Protein 1U2H (pdb70)

B-factor: mean 9.26, std 4.15, range [4.09, 29.09]

Foldseek 3Di:
DFWKDWPAAFEEEEEEAQAKDKTKTAMDDPVQWDKFKDFPNHGDDDDPQWDWDADPRRIIMIIGGRDDQVVWGKMKIWTGDPPDIDMHIYTYGYHD

Nearest PDB structures (fol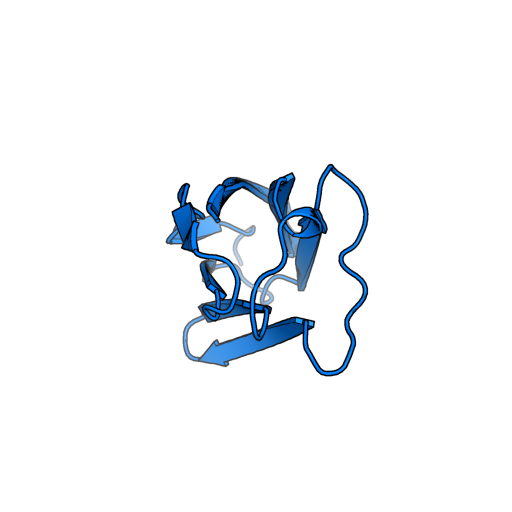dseek):
  1u2h-assembly1_A-2  TM=1.010E+00  e=4.687E-20  Homo sapiens
  6hci-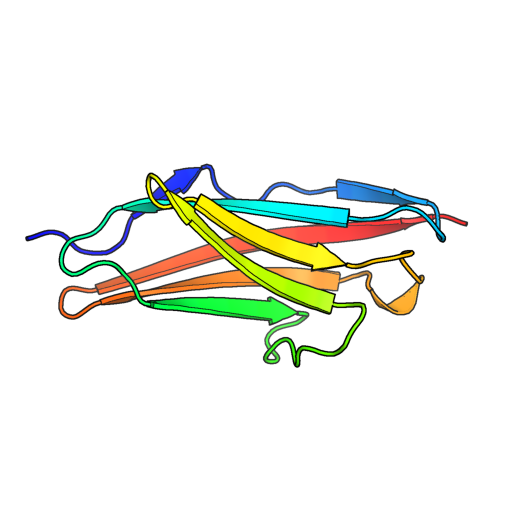assembly1_C  TM=9.796E-01  e=6.428E-12  Homo sapiens
  1tlk-assembly1_A-2  TM=9.714E-01  e=2.682E-11  Meleagris gallopavo
  1fhg-assembly1_A  TM=9.688E-01  e=3.940E-11  Meleagris gallopavo
  1g1c-assembly2_B  TM=9.543E-01  e=1.394E-10  Homo sapiens

Radius of gyration: 13.41 Å; Cα contacts (8 Å, |Δi|>4): 250; chains: 1; bounding box: 28×20×40 Å

CATH classification: 2.60.40.10

GO terms:
  GO:0005634 nucleus (C, TAS)
  GO:0007517 muscle organ development (P, TAS)
  GO:0008285 negative regulation of cell population proliferation (P, TAS)
  GO:0005515 protein binding (F, IPI)

Structure (mmCIF, N/CA/C/O backbone):
data_1U2H
#
_entry.id   1U2H
#
_cell.length_a   81.541
_cell.length_b   25.522
_cell.length_c   42.544
_cell.angle_alpha   90.00
_cell.angle_beta   104.59
_cell.angle_gamma   90.00
#
_symmetry.space_group_name_H-M   'C 1 2 1'
#
loop_
_entity.id
_entity.type
_entity.pdbx_description
1 polymer 'Aortic preferentially expressed protein 1'
2 water water
#
loop_
_atom_site.group_PDB
_atom_site.id
_atom_site.type_symbol
_at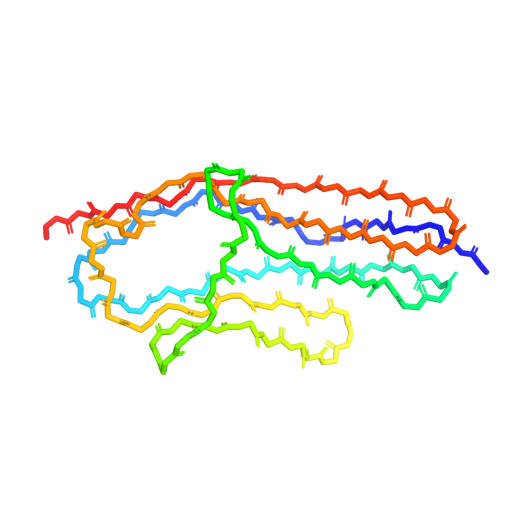om_site.label_atom_id
_atom_site.label_alt_id
_atom_site.label_comp_id
_atom_site.label_asym_id
_atom_site.label_entity_id
_atom_site.lab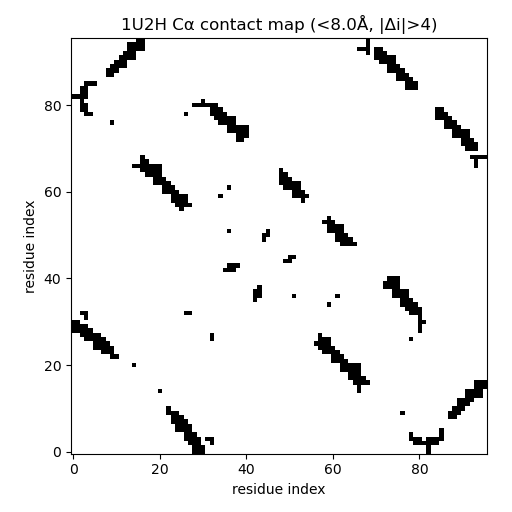el_seq_id
_atom_site.pdbx_PDB_ins_code
_atom_site.Cartn_x
_atom_site.Cartn_y
_atom_site.Cartn_z
_atom_site.occupancy
_atom_site.B_iso_or_equiv
_atom_site.auth_seq_id
_atom_site.auth_comp_id
_atom_site.auth_asym_id
_atom_site.auth_atom_id
_atom_site.pdbx_PDB_model_num
ATOM 1 N N . LYS A 1 3 ? 5.058 -0.951 -5.109 1.00 16.05 17 LYS A N 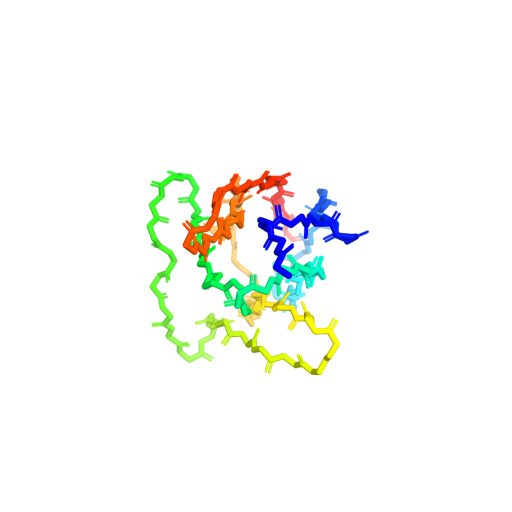1
ATOM 2 C CA . LYS A 1 3 ? 6.365 -0.208 -5.062 1.00 15.74 17 LYS A CA 1
ATOM 3 C C . LYS A 1 3 ? 6.323 0.904 -4.019 1.00 13.83 17 LYS A C 1
ATOM 4 O O . LYS A 1 3 ? 5.311 1.615 -3.904 1.00 15.21 17 LYS A O 1
ATOM 7 N N . ALA A 1 4 ? 7.417 1.058 -3.279 1.00 12.09 18 ALA A N 1
ATOM 8 C CA . ALA A 1 4 ? 7.446 2.056 -2.231 1.00 10.84 18 ALA A CA 1
ATOM 9 C C . ALA A 1 4 ? 8.897 2.361 -1.893 1.00 9.54 18 ALA A C 1
ATOM 10 O O . ALA A 1 4 ? 9.687 1.430 -1.795 1.00 9.20 18 ALA A O 1
ATOM 12 N N . PRO A 1 5 ? 9.219 3.636 -1.622 1.00 9.20 19 PRO A N 1
ATOM 13 C CA . PRO A 1 5 ? 10.562 3.962 -1.103 1.00 8.76 19 PRO A CA 1
ATOM 14 C C . PRO A 1 5 ? 10.697 3.473 0.344 1.00 8.10 19 PRO A C 1
ATOM 15 O O . PRO A 1 5 ? 9.705 3.089 0.968 1.00 9.23 19 PRO A O 1
ATOM 19 N N . PRO A 1 6 ? 11.908 3.513 0.892 1.00 7.12 20 PRO A N 1
ATOM 20 C CA . PRO A 1 6 ? 12.089 3.047 2.263 1.00 6.77 20 PRO A CA 1
ATOM 21 C C . PRO A 1 6 ? 11.401 3.978 3.253 1.00 7.12 20 PRO A C 1
ATOM 22 O O . PRO A 1 6 ? 11.492 5.200 3.141 1.00 8.22 20 PRO A O 1
ATOM 26 N N . THR A 1 7 ? 10.795 3.373 4.267 1.00 7.36 21 THR A N 1
ATOM 27 C CA . THR A 1 7 ? 10.320 4.102 5.440 1.00 7.96 21 THR A CA 1
ATOM 28 C C . THR A 1 7 ? 10.647 3.284 6.685 1.00 8.90 21 THR A C 1
ATOM 29 O O . THR A 1 7 ? 10.760 2.064 6.663 1.00 11.98 21 THR A O 1
ATOM 33 N N . PHE A 1 8 ? 10.867 3.985 7.774 1.00 8.48 22 PHE A N 1
ATOM 34 C CA . PHE A 1 8 ? 11.077 3.334 9.076 1.00 8.59 22 PHE A CA 1
ATOM 35 C C . PHE A 1 8 ? 9.781 3.286 9.856 1.00 8.42 22 PHE A C 1
ATOM 36 O O . PHE A 1 8 ? 9.171 4.301 10.152 1.00 11.08 22 PHE A O 1
ATOM 44 N N . LYS A 1 9 ? 9.354 2.083 10.180 1.00 8.03 23 LYS A N 1
ATOM 45 C CA . LYS A 1 9 ? 8.215 1.887 11.044 1.00 8.45 23 LYS A CA 1
ATOM 46 C C . LYS A 1 9 ? 8.646 1.882 12.500 1.00 8.33 23 LYS A C 1
ATOM 47 O O . LYS A 1 9 ? 7.859 2.278 13.375 1.00 9.72 23 LYS A O 1
ATOM 50 N N . VAL A 1 10 ? 9.870 1.404 12.772 1.00 7.73 24 VAL A N 1
ATOM 51 C CA . VAL A 1 10 ? 10.506 1.486 14.090 1.00 7.32 24 VAL A CA 1
ATOM 52 C C . VAL A 1 10 ? 11.864 2.101 13.841 1.00 6.98 24 VAL A C 1
ATOM 53 O O . VAL A 1 10 ? 12.609 1.619 13.008 1.00 7.51 24 VAL A O 1
ATOM 57 N N . SER A 1 11 ? 12.164 3.196 14.551 1.00 7.16 25 SER A N 1
ATOM 58 C CA . SER A 1 11 ? 13.426 3.954 14.387 1.00 7.04 25 SER A CA 1
ATOM 59 C C . SER A 1 11 ? 14.340 3.749 15.596 1.00 6.67 25 SER A C 1
ATOM 60 O O . SER A 1 11 ? 13.895 3.300 16.671 1.00 7.98 25 SER A O 1
ATOM 64 N N . LEU A 1 12 ? 15.599 4.127 15.427 1.00 7.30 26 LEU A N 1
ATOM 65 C CA . LEU A 1 12 ? 16.561 4.081 16.514 1.00 6.44 26 LEU A CA 1
ATOM 66 C C . LEU A 1 12 ? 16.173 5.008 17.646 1.00 6.57 26 LEU A C 1
ATOM 67 O O . LEU A 1 12 ? 15.515 6.036 17.437 1.00 8.18 26 LEU A O 1
ATOM 72 N N . MET A 1 13 ? 16.593 4.654 18.859 1.00 6.77 27 MET A N 1
ATOM 73 C CA . MET A 1 13 ? 16.351 5.477 20.029 1.00 6.85 27 MET A CA 1
ATOM 74 C C . MET A 1 13 ? 17.605 5.482 20.909 1.00 6.50 27 MET A C 1
ATOM 75 O O . MET A 1 13 ? 18.364 4.498 20.958 1.00 6.54 27 MET A O 1
ATOM 80 N N . ASP A 1 14 ? 17.800 6.583 21.635 1.00 5.11 28 ASP A N 1
ATOM 81 C CA . ASP A 1 14 ? 18.993 6.703 22.448 1.00 4.86 28 ASP A CA 1
ATOM 82 C C . ASP A 1 14 ? 19.013 5.602 23.516 1.00 4.80 28 ASP A C 1
ATOM 83 O O . ASP A 1 14 ? 17.967 5.230 24.056 1.00 5.45 28 ASP A O 1
ATOM 88 N N . GLN A 1 15 ? 20.217 5.129 23.842 1.00 5.14 29 GLN A N 1
ATOM 89 C CA . GLN A 1 15 ? 20.443 4.160 24.904 1.00 5.04 29 GLN A CA 1
ATOM 90 C C . GLN A 1 15 ? 21.684 4.545 25.698 1.00 5.18 29 GLN A C 1
ATOM 91 O O . GLN A 1 15 ? 22.609 5.169 25.162 1.00 5.74 29 GLN A O 1
ATOM 97 N N . SER A 1 16 ? 21.699 4.134 26.961 1.00 5.42 30 SER A N 1
ATOM 98 C CA . SER A 1 16 ? 22.879 4.293 27.826 1.00 6.02 30 SER A CA 1
ATOM 99 C C . SER A 1 16 ? 23.086 2.995 28.575 1.00 6.33 30 SER A C 1
ATOM 100 O O . SER A 1 16 ? 22.279 2.661 29.437 1.00 7.44 30 SER A O 1
ATOM 103 N N . VAL A 1 17 ? 24.172 2.291 28.252 1.00 5.86 31 VAL A N 1
ATOM 104 C CA . VAL A 1 17 ? 24.447 0.965 28.793 1.00 6.91 31 VAL A CA 1
ATOM 105 C C . VAL A 1 17 ? 25.698 1.006 29.665 1.00 6.65 31 VAL A C 1
ATOM 106 O O . VAL A 1 17 ? 26.474 1.954 29.590 1.00 8.04 31 VAL A O 1
ATOM 110 N N . ARG A 1 18 ? 25.890 -0.021 30.482 1.00 7.49 32 ARG A N 1
ATOM 111 C CA . ARG A 1 18 ? 27.127 -0.153 31.241 1.00 7.63 32 ARG A CA 1
ATOM 112 C C . ARG A 1 18 ? 28.142 -0.979 30.445 1.00 6.63 32 ARG A C 1
ATOM 113 O O . ARG A 1 18 ? 27.791 -1.946 29.772 1.00 7.23 32 ARG A O 1
ATOM 121 N N . GLU A 1 19 ? 29.412 -0.631 30.618 1.00 6.57 33 GLU A N 1
ATOM 122 C CA . GLU A 1 19 ? 30.482 -1.410 30.029 1.00 7.38 33 GLU A CA 1
ATOM 123 C C . GLU A 1 19 ? 30.294 -2.859 30.423 1.00 7.48 33 GLU A C 1
ATOM 124 O O . GLU A 1 19 ? 30.009 -3.162 31.574 1.00 8.45 33 GLU A O 1
ATOM 130 N N . GLY A 1 20 ? 30.491 -3.752 29.442 1.00 7.78 34 GLY A N 1
ATOM 131 C CA . GLY A 1 20 ? 30.309 -5.176 29.628 1.00 8.24 34 GLY A CA 1
ATOM 132 C C . GLY A 1 20 ? 28.938 -5.717 29.230 1.00 8.02 34 GLY A C 1
ATOM 133 O O . GLY A 1 20 ? 28.768 -6.939 29.059 1.00 10.18 34 GLY A O 1
ATOM 134 N N . GLN A 1 21 ? 27.943 -4.830 29.136 1.00 7.32 35 GLN A N 1
ATOM 135 C CA . GLN A 1 21 ? 26.608 -5.231 28.706 1.00 7.58 35 GLN A CA 1
ATOM 136 C C . GLN A 1 21 ? 26.532 -5.311 27.215 1.00 6.46 35 GLN A C 1
ATOM 137 O O . GLN A 1 21 ? 27.169 -4.511 26.502 1.00 7.42 35 GLN A O 1
ATOM 143 N N . ASP A 1 22 ? 25.723 -6.223 26.723 1.00 5.70 36 ASP A N 1
ATOM 144 C CA . ASP A 1 22 ? 25.470 -6.277 25.294 1.00 5.88 36 ASP A CA 1
ATOM 145 C C . ASP A 1 22 ? 24.501 -5.133 24.894 1.00 6.43 36 ASP A C 1
ATOM 146 O O . ASP A 1 22 ? 23.690 -4.658 25.719 1.00 7.80 36 ASP A O 1
ATOM 151 N N . VAL A 1 23 ? 24.581 -4.744 23.624 1.00 5.74 37 VAL A N 1
ATOM 152 C CA . VAL A 1 23 ? 23.719 -3.722 23.070 1.00 5.63 37 VAL A CA 1
ATOM 153 C C . VAL A 1 23 ? 23.031 -4.292 21.837 1.00 5.39 37 VAL A C 1
ATOM 154 O O . VAL A 1 23 ? 23.676 -4.972 21.004 1.00 6.27 37 VAL A O 1
ATOM 158 N N . ILE A 1 24 ? 21.753 -3.980 21.677 1.00 5.25 38 ILE A N 1
ATOM 159 C CA . ILE A 1 24 ? 21.040 -4.198 20.417 1.00 5.66 38 ILE A CA 1
ATOM 160 C C . ILE A 1 24 ? 20.442 -2.845 20.005 1.00 5.75 38 ILE A C 1
ATOM 161 O O . ILE A 1 24 ? 19.863 -2.103 20.813 1.00 6.12 38 ILE A O 1
ATOM 166 N N . MET A 1 25 ? 20.637 -2.526 18.742 1.00 5.35 39 MET A N 1
ATOM 167 C CA . MET A 1 25 ? 19.937 -1.391 18.103 1.00 6.21 39 MET A CA 1
ATOM 168 C C . MET A 1 25 ? 19.035 -2.015 17.049 1.00 6.18 39 MET A C 1
ATOM 169 O O . MET A 1 25 ? 19.516 -2.724 16.167 1.00 7.26 39 MET A O 1
ATOM 174 N N . SER A 1 26 ? 17.739 -1.734 17.117 1.00 6.38 40 SER A N 1
ATOM 175 C CA . SER A 1 26 ? 16.780 -2.344 16.213 1.00 6.67 40 SER A CA 1
ATOM 176 C C . SER A 1 26 ? 16.002 -1.264 15.468 1.00 6.02 40 SER A C 1
ATOM 177 O O . SER A 1 26 ? 15.584 -0.240 16.026 1.00 7.05 40 SER A O 1
ATOM 181 N N . ILE A 1 27 ? 15.748 -1.552 14.181 1.00 6.00 41 ILE A N 1
ATOM 182 C CA . ILE A 1 27 ? 14.802 -0.799 13.385 1.00 5.92 41 ILE A CA 1
ATOM 183 C C . ILE A 1 27 ? 13.897 -1.771 12.666 1.00 5.28 41 ILE A C 1
ATOM 184 O O . ILE A 1 27 ? 14.228 -2.949 12.492 1.00 5.92 41 ILE A O 1
ATOM 189 N N . ARG A 1 28 ? 12.770 -1.256 12.171 1.00 6.05 42 ARG A N 1
ATOM 190 C CA . ARG A 1 28 ? 11.927 -2.007 11.235 1.00 6.31 42 ARG A CA 1
ATOM 191 C C . ARG A 1 28 ? 11.743 -1.123 10.019 1.00 6.33 42 ARG A C 1
ATOM 192 O O . ARG A 1 28 ? 11.275 0.020 10.158 1.00 7.05 42 ARG A O 1
ATOM 200 N N . VAL A 1 29 ? 12.126 -1.637 8.860 1.00 7.10 43 VAL A N 1
ATOM 201 C CA . VAL A 1 29 ? 12.048 -0.885 7.618 1.00 7.92 43 VAL A CA 1
ATOM 202 C C . VAL A 1 29 ? 10.984 -1.501 6.714 1.00 7.14 43 VAL A C 1
ATOM 203 O O . VAL A 1 29 ? 10.799 -2.719 6.704 1.00 8.02 43 VAL A O 1
ATOM 207 N N . GLN A 1 30 ? 10.281 -0.655 5.967 1.00 8.19 44 GLN A N 1
ATOM 208 C CA . GLN A 1 30 ? 9.416 -1.097 4.874 1.00 8.10 44 GLN A CA 1
ATOM 209 C C . GLN A 1 30 ? 9.922 -0.479 3.571 1.00 7.61 44 GLN A C 1
ATOM 210 O O . GLN A 1 30 ? 10.673 0.490 3.550 1.00 8.52 44 GLN A O 1
ATOM 216 N N . GLY A 1 31 ? 9.481 -1.069 2.466 1.00 8.10 45 GLY A N 1
ATOM 217 C CA . GLY A 1 31 ? 9.841 -0.602 1.124 1.00 7.63 45 GLY A CA 1
ATOM 218 C C . GLY A 1 31 ? 9.793 -1.788 0.165 1.00 7.03 45 GLY A C 1
ATOM 219 O O . GLY A 1 31 ? 9.996 -2.941 0.571 1.00 7.40 45 GLY A O 1
ATOM 220 N N . GLU A 1 32 ? 9.584 -1.485 -1.108 1.00 8.19 46 GLU A N 1
ATOM 221 C CA . GLU A 1 32 ? 9.548 -2.532 -2.135 1.00 8.96 46 GLU A CA 1
ATOM 222 C C . GLU A 1 32 ? 10.181 -1.973 -3.384 1.00 7.97 46 GLU A C 1
ATOM 223 O O . GLU A 1 32 ? 9.671 -0.958 -3.909 1.00 8.84 46 GLU A O 1
ATOM 229 N N . PRO A 1 33 ? 11.256 -2.568 -3.907 1.00 8.02 47 PRO A N 1
ATOM 230 C CA . PRO A 1 33 ? 11.958 -3.720 -3.367 1.00 7.63 47 PRO A CA 1
ATOM 231 C C . PRO A 1 33 ? 12.483 -3.482 -1.945 1.00 6.72 47 PRO A C 1
ATOM 232 O O . PRO A 1 33 ? 12.704 -2.351 -1.500 1.00 7.55 47 PRO A O 1
ATOM 236 N N . LYS A 1 34 ? 12.712 -4.583 -1.246 1.00 7.41 48 LYS A N 1
ATOM 237 C CA . LYS A 1 34 ? 13.232 -4.546 0.120 1.00 7.54 48 LYS A CA 1
ATOM 238 C C . LYS A 1 34 ? 14.438 -3.607 0.182 1.00 7.26 48 LYS A C 1
ATOM 239 O O . LYS A 1 34 ? 15.394 -3.759 -0.595 1.00 7.97 48 LYS A O 1
ATOM 245 N N . PRO A 1 35 ? 14.437 -2.627 1.085 1.00 6.90 49 PRO A N 1
ATOM 246 C CA . PRO A 1 35 ? 15.602 -1.739 1.163 1.00 6.29 49 PRO A CA 1
ATOM 247 C C . PRO A 1 35 ? 16.887 -2.450 1.541 1.00 5.87 49 PRO A C 1
ATOM 248 O O . PRO A 1 35 ? 16.889 -3.465 2.246 1.00 7.49 49 PRO A O 1
ATOM 252 N N . VAL A 1 36 ? 17.993 -1.872 1.088 1.00 5.39 50 VAL A N 1
ATOM 253 C CA . VAL A 1 36 ? 19.331 -2.239 1.545 1.00 4.98 50 VAL A CA 1
ATOM 254 C C . VAL A 1 36 ? 19.605 -1.354 2.769 1.00 4.95 50 VAL A C 1
ATOM 255 O O . VAL A 1 36 ? 19.517 -0.122 2.685 1.00 5.38 50 VAL A O 1
ATOM 259 N N . VAL A 1 37 ? 19.956 -2.009 3.885 1.00 5.61 51 VAL A N 1
ATOM 260 C CA . VAL A 1 37 ? 20.113 -1.353 5.173 1.00 6.36 51 VAL A CA 1
ATOM 261 C C . VAL A 1 37 ? 21.555 -1.471 5.605 1.00 6.21 51 VAL A C 1
ATOM 262 O O . VAL A 1 37 ? 22.122 -2.569 5.587 1.00 7.35 51 VAL A O 1
ATOM 266 N N . SER A 1 38 ? 22.141 -0.327 5.952 1.00 6.49 52 SER A N 1
ATOM 267 C CA . SER A 1 38 ? 23.507 -0.262 6.393 1.00 6.79 52 SER A CA 1
ATOM 268 C C . SER A 1 38 ? 23.629 0.637 7.624 1.00 5.98 52 SER A C 1
ATOM 269 O O . SER A 1 38 ? 22.711 1.384 7.964 1.00 7.78 52 SER A O 1
ATOM 272 N N . TRP A 1 39 ? 24.732 0.443 8.338 1.00 4.34 53 TRP A N 1
ATOM 273 C CA . TRP A 1 39 ? 24.924 1.045 9.657 1.00 4.59 53 TRP A CA 1
ATOM 274 C C . TRP A 1 39 ? 26.197 1.882 9.679 1.00 4.49 53 TRP A C 1
ATOM 275 O O . TRP A 1 39 ? 27.266 1.442 9.195 1.00 5.27 53 TRP A O 1
ATOM 286 N N . LEU A 1 40 ? 26.108 3.057 10.301 1.00 4.66 54 LEU A N 1
ATOM 287 C CA . LEU A 1 40 ? 27.246 3.938 10.502 1.00 4.33 54 LEU A CA 1
ATOM 288 C C . LEU A 1 40 ? 27.355 4.279 11.972 1.00 4.37 54 LEU A C 1
ATOM 289 O O . LEU A 1 40 ? 26.358 4.345 12.707 1.00 4.56 54 LEU A O 1
ATOM 297 N N . ARG A 1 41 ? 28.600 4.557 12.398 1.00 4.65 55 ARG A N 1
ATOM 298 C CA . ARG A 1 41 ? 28.883 5.151 13.717 1.00 4.93 55 ARG A CA 1
ATOM 299 C C . ARG A 1 41 ? 29.673 6.430 13.430 1.00 4.68 55 ARG A C 1
ATOM 300 O O . ARG A 1 41 ? 30.686 6.382 12.724 1.00 4.88 55 ARG A O 1
ATOM 308 N N . ASN A 1 42 ? 29.196 7.565 13.933 1.00 5.22 56 ASN A N 1
ATOM 309 C CA . ASN A 1 42 ? 29.851 8.844 13.663 1.00 5.97 56 ASN A CA 1
ATOM 310 C C . ASN A 1 42 ? 30.127 9.017 12.178 1.00 5.80 56 ASN A C 1
ATOM 311 O O . ASN A 1 42 ? 31.190 9.484 11.769 1.00 6.69 56 ASN A O 1
ATOM 316 N N . ARG A 1 43 ? 29.143 8.640 11.363 1.00 5.49 57 ARG A N 1
ATOM 317 C CA . ARG A 1 43 ? 29.160 8.830 9.909 1.00 5.92 57 ARG A CA 1
ATOM 318 C C . ARG A 1 43 ? 30.225 7.994 9.191 1.00 5.99 57 ARG A C 1
ATOM 319 O O . ARG A 1 43 ? 30.524 8.262 8.033 1.00 8.52 57 ARG A O 1
ATOM 327 N N . GLN A 1 44 ? 30.734 6.949 9.852 1.00 5.10 58 GLN A N 1
ATOM 328 C CA . GLN A 1 44 ? 31.680 5.992 9.228 1.00 5.76 58 GLN A CA 1
ATOM 329 C C . GLN A 1 44 ? 31.019 4.616 9.196 1.00 5.49 58 GLN A C 1
ATOM 330 O O . GLN A 1 44 ? 30.311 4.246 10.124 1.00 5.85 58 GLN A O 1
ATOM 339 N N . PRO A 1 45 ? 31.285 3.779 8.202 1.00 7.21 59 PRO A N 1
ATOM 340 C CA . PRO A 1 45 ? 30.698 2.437 8.162 1.00 7.61 59 PRO A CA 1
ATOM 341 C C . PRO A 1 45 ? 31.052 1.664 9.405 1.00 7.61 59 PRO A C 1
ATOM 342 O O . PRO A 1 45 ? 32.202 1.698 9.861 1.00 9.16 59 PRO A O 1
ATOM 346 N N . VAL A 1 46 ? 30.092 0.901 9.909 1.00 7.17 60 VAL A N 1
ATOM 347 C CA . VAL A 1 46 ? 30.364 -0.011 11.007 1.00 7.21 60 VAL A CA 1
ATOM 348 C C . VAL A 1 46 ? 30.981 -1.294 10.434 1.00 7.61 60 VAL A C 1
ATOM 349 O O . VAL A 1 46 ? 30.320 -2.041 9.703 1.00 8.62 60 VAL A O 1
ATOM 353 N N . ARG A 1 47 ? 32.241 -1.543 10.732 1.00 7.97 61 ARG A N 1
ATOM 354 C CA . ARG A 1 47 ? 32.921 -2.737 10.245 1.00 8.43 61 ARG A CA 1
ATOM 355 C C . ARG A 1 47 ? 32.597 -3.889 11.171 1.00 7.50 61 ARG A C 1
ATOM 356 O O . ARG A 1 47 ? 32.823 -3.790 12.386 1.00 8.91 61 ARG A O 1
ATOM 364 N N . PRO A 1 48 ? 32.041 -4.975 10.668 1.00 6.76 62 PRO A N 1
ATOM 365 C CA . PRO A 1 48 ? 31.700 -6.058 11.568 1.00 7.03 62 PRO A CA 1
ATOM 366 C C . PRO A 1 48 ? 32.937 -6.861 11.974 1.00 6.93 62 PRO A C 1
ATOM 367 O O . PRO A 1 48 ? 33.931 -6.921 11.239 1.00 7.30 62 PRO A O 1
ATOM 371 N N . ASP A 1 49 ? 32.842 -7.473 13.147 1.00 6.96 63 ASP A N 1
ATOM 372 C CA . ASP A 1 49 ? 33.832 -8.370 13.661 1.00 8.07 63 ASP A CA 1
ATOM 373 C C . ASP A 1 49 ? 33.022 -9.353 14.602 1.00 10.49 63 ASP A C 1
ATOM 374 O O . ASP A 1 49 ? 31.797 -9.334 14.585 1.00 12.50 63 ASP A O 1
ATOM 379 N N . GLN A 1 50 ? 33.669 -10.228 15.332 1.00 11.80 64 GLN A N 1
ATOM 380 C CA . GLN A 1 50 ? 32.918 -11.231 16.094 1.00 12.96 64 GLN A CA 1
ATOM 381 C C . GLN A 1 50 ? 32.023 -10.623 17.186 1.00 11.53 64 GLN A C 1
ATOM 382 O O . GLN A 1 50 ? 31.033 -11.268 17.646 1.00 14.09 64 GLN A O 1
ATOM 384 N N . ARG A 1 51 ? 32.355 -9.406 17.625 1.00 9.37 65 ARG A N 1
ATOM 385 C CA . ARG A 1 51 ? 31.596 -8.839 18.715 1.00 8.11 65 ARG A CA 1
ATOM 386 C C . ARG A 1 51 ? 30.854 -7.622 18.266 1.00 6.10 65 ARG A C 1
ATOM 387 O O . ARG A 1 51 ? 30.263 -6.973 19.101 1.00 6.61 65 ARG A O 1
ATOM 395 N N . ARG A 1 52 ? 30.717 -7.399 16.978 1.00 6.38 66 ARG A N 1
ATOM 396 C CA . ARG A 1 52 ? 29.824 -6.353 16.489 1.00 7.55 66 ARG A CA 1
ATOM 397 C C . ARG A 1 52 ? 29.396 -6.733 15.071 1.00 7.86 66 ARG A C 1
ATOM 398 O O . ARG A 1 52 ? 30.250 -6.968 14.194 1.00 10.16 66 ARG A O 1
ATOM 406 N N . PHE A 1 53 ? 28.094 -6.837 14.825 1.00 6.59 67 PHE A N 1
ATOM 407 C CA . PHE A 1 53 ? 27.651 -7.272 13.502 1.00 5.93 67 PHE A CA 1
ATOM 408 C C . PHE A 1 53 ? 26.189 -6.920 13.335 1.00 5.81 67 PHE A C 1
ATOM 409 O O . PHE A 1 53 ? 25.442 -6.708 14.303 1.00 5.50 67 PHE A O 1
ATOM 417 N N . ALA A 1 54 ? 25.791 -6.872 12.063 1.00 6.32 68 ALA A N 1
ATOM 418 C CA . ALA A 1 54 ? 24.445 -6.545 11.649 1.00 5.86 68 ALA A CA 1
ATOM 419 C C . ALA A 1 54 ? 23.682 -7.831 11.346 1.00 6.46 68 ALA A C 1
ATOM 420 O O . ALA A 1 54 ? 24.238 -8.775 10.817 1.00 9.26 68 ALA A O 1
ATOM 422 N N . GLU A 1 55 ? 22.377 -7.817 11.629 1.00 6.26 69 GLU A N 1
ATOM 423 C CA . GLU A 1 55 ? 21.487 -8.935 11.378 1.00 7.28 69 GLU A CA 1
ATOM 424 C C . GLU A 1 55 ? 20.237 -8.412 10.662 1.00 6.64 69 GLU A C 1
ATOM 425 O O . GLU A 1 55 ? 19.786 -7.269 10.895 1.00 6.66 69 GLU A O 1
ATOM 431 N N . GLU A 1 56 ? 19.674 -9.253 9.793 1.00 7.94 70 GLU A N 1
ATOM 432 C CA . GLU A 1 56 ? 18.357 -9.045 9.198 1.00 9.51 70 GLU A CA 1
ATOM 433 C C . GLU A 1 56 ? 17.466 -10.204 9.576 1.00 8.92 70 GLU A C 1
ATOM 434 O O . GLU A 1 56 ? 17.843 -11.382 9.393 1.00 11.39 70 GLU A O 1
ATOM 440 N N . ALA A 1 57 ? 16.305 -9.846 10.148 1.00 8.85 71 ALA A N 1
ATOM 441 C CA . ALA A 1 57 ? 15.216 -10.798 10.615 1.00 10.04 71 ALA A CA 1
ATOM 442 C C . ALA A 1 57 ? 13.891 -10.547 9.877 1.00 9.18 71 ALA A C 1
ATOM 443 O O . ALA A 1 57 ? 13.769 -9.640 9.125 1.00 9.93 71 ALA A O 1
ATOM 445 N N . GLU A 1 58 ? 12.846 -11.350 10.097 1.00 11.60 72 GLU A N 1
ATOM 446 C CA . GLU A 1 58 ? 11.583 -11.232 9.304 1.00 11.04 72 GLU A CA 1
ATOM 447 C C . GLU A 1 58 ? 10.878 -9.937 9.634 1.00 9.96 72 GLU A C 1
ATOM 448 O O . GLU A 1 58 ? 11.135 -9.326 10.746 1.00 10.95 72 GLU A O 1
ATOM 454 N N . GLY A 1 59 ? 9.972 -9.542 8.749 1.00 11.00 73 GLY A N 1
ATOM 455 C CA . GLY A 1 59 ? 9.162 -8.388 8.898 1.00 10.34 73 GLY A CA 1
ATOM 456 C C . GLY A 1 59 ? 9.929 -7.124 8.819 1.00 9.88 73 GLY A C 1
ATOM 457 O O . GLY A 1 59 ? 9.439 -6.116 9.249 1.00 11.57 73 GLY A O 1
ATOM 458 N N . GLY A 1 60 ? 11.108 -7.140 8.184 1.00 9.80 74 GLY A N 1
ATOM 459 C CA . GLY A 1 60 ? 11.873 -5.941 8.009 1.00 9.69 74 GLY A CA 1
ATOM 460 C C . GLY A 1 60 ? 12.683 -5.530 9.225 1.00 7.82 74 GLY A C 1
ATOM 461 O O . GLY A 1 60 ? 13.171 -4.388 9.256 1.00 8.26 74 GLY A O 1
ATOM 462 N N . LEU A 1 61 ? 12.815 -6.405 10.221 1.00 6.48 75 LEU A N 1
ATOM 463 C CA . LEU A 1 61 ? 13.641 -6.081 11.406 1.00 6.22 75 LEU A CA 1
ATOM 464 C C . LEU A 1 61 ? 15.104 -6.144 11.016 1.00 5.78 75 LEU A C 1
ATOM 465 O O . LEU A 1 61 ? 15.561 -7.124 10.424 1.00 7.07 75 LEU A O 1
ATOM 470 N N . CYS A 1 62 ? 15.841 -5.102 11.378 1.00 5.10 76 CYS A N 1
ATOM 471 C CA . CYS A 1 62 ? 17.282 -5.034 11.145 1.00 5.39 76 CYS A CA 1
ATOM 472 C C . CYS A 1 62 ? 17.903 -4.621 12.476 1.00 5.54 76 CYS A C 1
ATOM 473 O O . CYS A 1 62 ? 17.402 -3.722 13.137 1.00 6.44 76 CYS A O 1
ATOM 476 N N . ARG A 1 63 ? 18.985 -5.296 12.838 1.00 5.25 77 ARG A N 1
ATOM 477 C CA . ARG A 1 63 ? 19.591 -5.062 14.151 1.00 5.52 77 ARG A CA 1
ATOM 478 C C . ARG A 1 63 ? 21.104 -4.894 13.985 1.00 5.72 77 ARG A C 1
ATOM 479 O O . ARG A 1 63 ? 21.717 -5.519 13.125 1.00 6.97 77 ARG A O 1
ATOM 487 N N . LEU A 1 64 ? 21.674 -4.057 14.840 1.00 5.44 78 LEU A N 1
ATOM 488 C CA . LEU A 1 64 ? 23.105 -4.013 15.065 1.00 5.18 78 LEU A CA 1
ATOM 489 C C . LEU A 1 64 ? 23.334 -4.530 16.493 1.00 4.82 78 LEU A C 1
ATOM 490 O O . LEU A 1 64 ? 22.752 -4.026 17.450 1.00 5.94 78 LEU A O 1
ATOM 495 N N . ARG A 1 65 ? 24.156 -5.566 16.619 1.00 4.79 79 ARG A N 1
ATOM 496 C CA . ARG A 1 65 ? 24.499 -6.172 17.903 1.00 4.84 79 ARG A CA 1
ATOM 497 C C . ARG A 1 65 ? 25.947 -5.835 18.258 1.00 5.33 79 ARG A C 1
ATOM 498 O O . ARG A 1 65 ? 26.839 -5.953 17.426 1.00 6.74 79 ARG A O 1
ATOM 506 N N . ILE A 1 66 ? 26.148 -5.406 19.507 1.00 4.74 80 ILE A N 1
ATOM 507 C CA . ILE A 1 66 ? 27.476 -5.197 20.065 1.00 5.28 80 ILE A CA 1
ATOM 508 C C . ILE A 1 66 ? 27.586 -6.085 21.305 1.00 5.08 80 ILE A C 1
ATOM 509 O O . ILE A 1 66 ? 26.734 -6.015 22.193 1.00 6.05 80 ILE A O 1
ATOM 514 N N . LEU A 1 67 ? 28.598 -6.937 21.351 1.00 5.67 81 LEU A N 1
ATOM 515 C CA . LEU A 1 67 ? 28.793 -7.833 22.492 1.00 6.71 81 LEU A CA 1
ATOM 516 C C . LEU A 1 67 ? 29.809 -7.195 23.454 1.00 6.46 81 LEU A C 1
ATOM 517 O O . LEU A 1 67 ? 30.926 -6.822 23.041 1.00 7.74 81 LEU A O 1
ATOM 522 N N . ALA A 1 68 ? 29.397 -7.086 24.720 1.00 6.11 82 ALA A N 1
ATOM 523 C CA . ALA A 1 68 ? 30.232 -6.572 25.821 1.00 6.05 82 ALA A CA 1
ATOM 524 C C . ALA A 1 68 ? 30.738 -5.172 25.468 1.00 5.94 82 ALA A C 1
ATOM 525 O O . ALA A 1 68 ? 31.895 -4.935 25.094 1.00 6.54 82 ALA A O 1
ATOM 527 N N . ALA A 1 69 ? 29.837 -4.214 25.669 1.00 6.16 83 ALA A N 1
ATOM 528 C CA . ALA A 1 69 ? 30.095 -2.829 25.292 1.00 5.99 83 ALA A CA 1
ATOM 529 C C . ALA A 1 69 ? 31.351 -2.301 25.973 1.00 5.64 83 ALA A C 1
ATOM 530 O O . ALA A 1 69 ? 31.681 -2.644 27.137 1.00 6.70 83 ALA A O 1
ATOM 532 N N . GLU A 1 70 ? 32.050 -1.453 25.229 1.00 5.66 84 GLU A N 1
ATOM 533 C CA . GLU A 1 70 ? 33.227 -0.724 25.690 1.00 5.44 84 GLU A CA 1
ATOM 534 C C . GLU A 1 70 ? 32.929 0.777 25.595 1.00 5.30 84 GLU A C 1
ATOM 535 O O . GLU A 1 70 ? 32.080 1.209 24.784 1.00 5.26 84 GLU A O 1
ATOM 541 N N . ARG A 1 71 ? 33.642 1.615 26.357 1.00 6.09 85 ARG A N 1
ATOM 542 C CA . ARG A 1 71 ? 33.408 3.045 26.252 1.00 6.33 85 ARG A CA 1
ATOM 543 C C . ARG A 1 71 ? 33.500 3.547 24.811 1.00 5.69 85 ARG A C 1
ATOM 544 O O . ARG A 1 71 ? 32.728 4.422 24.412 1.00 6.68 85 ARG A O 1
ATOM 552 N N . GLY A 1 72 ? 34.416 3.013 24.034 1.00 6.24 86 GLY A N 1
ATOM 553 C CA . GLY A 1 72 ? 34.583 3.484 22.668 1.00 7.17 86 GLY A CA 1
ATOM 554 C C . GLY A 1 72 ? 33.436 3.129 21.720 1.00 6.31 86 GLY A C 1
ATOM 555 O O . GLY A 1 72 ? 33.374 3.688 20.632 1.00 7.86 86 GLY A O 1
ATOM 556 N N . ASP A 1 73 ? 32.535 2.233 22.139 1.00 5.47 87 ASP A N 1
ATOM 557 C CA . ASP A 1 73 ? 31.347 2.000 21.326 1.00 5.31 87 ASP A CA 1
ATOM 558 C C . ASP A 1 73 ? 30.421 3.206 21.340 1.00 5.36 87 ASP A C 1
ATOM 559 O O . ASP A 1 73 ? 29.544 3.339 20.467 1.00 6.69 87 ASP A O 1
ATOM 564 N N . ALA A 1 74 ? 30.537 4.093 22.338 1.00 4.62 88 ALA A N 1
ATOM 565 C CA . ALA A 1 74 ? 29.654 5.248 22.400 1.00 5.48 88 ALA A CA 1
ATOM 566 C C . ALA A 1 74 ? 29.785 6.071 21.118 1.00 5.35 88 ALA A C 1
ATOM 567 O O . ALA A 1 74 ? 30.875 6.173 20.526 1.00 6.84 88 ALA A O 1
A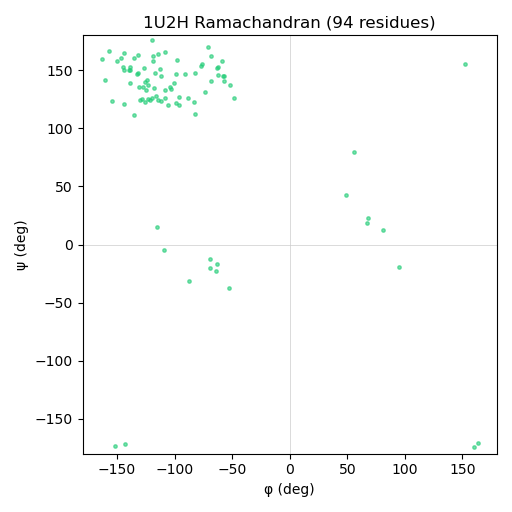TOM 569 N N . GLY A 1 75 ? 28.681 6.645 20.681 1.00 5.52 89 GLY A N 1
ATOM 570 C CA . GLY A 1 75 ? 28.696 7.505 19.506 1.00 6.07 89 GLY A CA 1
ATOM 571 C C . GLY A 1 75 ? 27.292 7.629 18.951 1.00 5.02 89 GLY A C 1
ATOM 572 O O . GLY A 1 75 ? 26.319 7.123 19.550 1.00 5.57 89 GLY A O 1
ATOM 573 N N . PHE A 1 76 ? 27.206 8.303 17.803 1.00 4.79 90 PHE A N 1
ATOM 574 C CA . PHE A 1 76 ? 25.937 8.486 17.118 1.00 5.20 90 PHE A CA 1
ATOM 575 C C . PHE A 1 76 ? 25.852 7.447 16.009 1.00 5.12 90 PHE A C 1
ATOM 576 O O . PHE A 1 76 ? 26.724 7.385 15.127 1.00 6.19 90 PHE A O 1
ATOM 584 N N . TYR A 1 77 ? 24.828 6.612 16.053 1.00 4.77 91 TYR A N 1
ATOM 585 C CA . TYR A 1 77 ? 24.641 5.552 15.087 1.00 4.77 91 TYR A CA 1
ATOM 586 C C . TYR A 1 77 ? 23.546 5.948 14.116 1.00 4.71 91 TYR A C 1
ATOM 587 O O . TYR A 1 77 ? 22.492 6.488 14.511 1.00 6.16 91 TYR A O 1
ATOM 596 N N . THR A 1 78 ? 23.811 5.702 12.842 1.00 4.09 92 THR A N 1
ATOM 597 C CA . THR A 1 78 ? 22.864 5.981 11.762 1.00 4.33 92 THR A CA 1
ATOM 598 C C . THR A 1 78 ? 22.502 4.683 11.067 1.00 4.50 92 THR A C 1
ATOM 599 O O . THR A 1 78 ? 23.391 3.859 10.763 1.00 5.30 92 THR A O 1
ATOM 603 N N . CYS A 1 79 ? 21.218 4.477 10.817 1.00 4.72 93 CYS A N 1
ATOM 604 C CA . CYS A 1 79 ? 20.745 3.410 9.961 1.00 4.87 93 CYS A CA 1
ATOM 605 C C . CYS A 1 79 ? 20.303 4.042 8.644 1.00 5.23 93 CYS A C 1
ATOM 606 O O . CYS A 1 79 ? 19.433 4.916 8.625 1.00 5.65 93 CYS A O 1
ATOM 609 N N . LYS A 1 80 ? 20.943 3.629 7.565 1.00 5.74 94 LYS A N 1
ATOM 610 C CA . LYS A 1 80 ? 20.651 4.085 6.203 1.00 7.33 94 LYS A CA 1
ATOM 611 C C . LYS A 1 80 ? 19.858 2.991 5.482 1.00 7.42 94 LYS A C 1
ATOM 612 O O . LYS A 1 80 ? 20.221 1.799 5.538 1.00 9.46 94 LYS A O 1
ATOM 618 N N . ALA A 1 81 ? 18.788 3.399 4.800 1.00 6.19 95 ALA A N 1
ATOM 619 C CA . ALA A 1 81 ? 17.995 2.473 4.010 1.00 6.10 95 ALA A CA 1
ATOM 620 C C . ALA A 1 81 ? 17.875 3.078 2.600 1.00 6.39 95 ALA A C 1
ATOM 621 O O . ALA A 1 81 ? 17.603 4.284 2.416 1.00 7.58 95 ALA A O 1
ATOM 623 N N . VAL A 1 82 ? 18.070 2.217 1.589 1.00 5.68 96 VAL A N 1
ATOM 624 C CA . VAL A 1 82 ? 18.031 2.638 0.192 1.00 5.89 96 VAL A CA 1
ATOM 625 C C . VAL A 1 82 ? 17.303 1.594 -0.641 1.00 5.51 96 VAL A C 1
ATOM 626 O O . VAL A 1 82 ? 17.535 0.391 -0.505 1.00 5.99 96 VAL A O 1
ATOM 630 N N . ASN A 1 83 ? 16.462 2.040 -1.575 1.00 5.58 97 ASN A N 1
ATOM 631 C CA . ASN A 1 83 ? 16.047 1.156 -2.644 1.00 5.46 97 ASN A CA 1
ATOM 632 C C . ASN A 1 83 ? 15.930 1.991 -3.915 1.00 5.52 97 ASN A C 1
ATOM 633 O O . ASN A 1 83 ? 16.343 3.156 -3.964 1.00 6.15 97 ASN A O 1
ATOM 638 N N . GLU A 1 84 ? 15.396 1.380 -4.961 1.00 6.55 98 GLU A N 1
ATOM 639 C CA . GLU A 1 84 ? 15.327 2.030 -6.277 1.00 6.79 98 GLU A CA 1
ATOM 640 C C . GLU A 1 84 ? 14.468 3.275 -6.284 1.00 6.63 98 GLU A C 1
ATOM 641 O O . GLU A 1 84 ? 14.541 4.049 -7.239 1.00 8.74 98 GLU A O 1
ATOM 647 N N . TYR A 1 85 ? 13.631 3.457 -5.261 1.00 5.85 99 TYR A N 1
ATOM 648 C CA . TYR A 1 85 ? 12.679 4.549 -5.227 1.00 7.22 99 TYR A CA 1
ATOM 649 C C . TYR A 1 85 ? 12.988 5.642 -4.217 1.00 6.44 99 TYR A C 1
ATOM 650 O O . TYR A 1 85 ? 12.284 6.664 -4.185 1.00 7.31 99 TYR A O 1
ATOM 659 N N . GLY A 1 86 ? 14.019 5.473 -3.404 1.00 6.58 100 GLY A N 1
ATOM 660 C CA . GLY A 1 86 ? 14.404 6.546 -2.501 1.00 6.90 100 GLY A CA 1
ATOM 661 C C . GLY A 1 86 ? 15.313 6.046 -1.408 1.00 5.40 100 GLY A C 1
ATOM 662 O O . GLY A 1 86 ? 15.746 4.890 -1.394 1.00 6.79 100 GLY A O 1
ATOM 663 N N . ALA A 1 87 ? 15.547 6.930 -0.453 1.00 5.57 101 ALA A N 1
ATOM 664 C CA . ALA A 1 87 ? 16.463 6.670 0.628 1.00 5.74 101 ALA A CA 1
ATOM 665 C C . ALA A 1 87 ? 15.877 7.338 1.875 1.00 6.21 101 ALA A C 1
ATOM 666 O O . ALA A 1 87 ? 15.155 8.362 1.789 1.00 9.64 101 ALA A O 1
ATOM 668 N N . ARG A 1 88 ? 16.174 6.745 3.026 1.00 5.12 102 ARG A N 1
ATOM 669 C CA . ARG A 1 88 ? 15.798 7.348 4.300 1.00 5.71 102 ARG A CA 1
ATOM 670 C C . ARG A 1 88 ? 16.825 6.921 5.345 1.00 4.85 102 ARG A C 1
ATOM 671 O O . ARG A 1 88 ? 17.417 5.859 5.231 1.00 6.01 102 ARG A O 1
ATOM 685 N N . GLN A 1 89 ? 16.933 7.701 6.412 1.00 5.00 103 GLN A N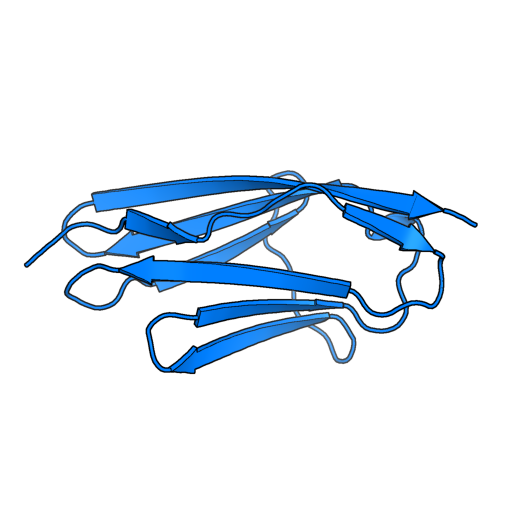 1
ATOM 686 C CA . GLN A 1 89 ? 17.846 7.339 7.483 1.00 4.97 103 GLN A CA 1
ATOM 687 C C . GLN A 1 89 ? 17.270 7.794 8.811 1.00 5.26 103 GLN A C 1
ATOM 688 O O . GLN A 1 89 ? 16.420 8.695 8.878 1.00 6.13 103 GLN A O 1
ATOM 694 N N . CYS A 1 90 ? 17.778 7.184 9.883 1.00 5.58 104 CYS A N 1
ATOM 695 C CA . CYS A 1 90 ? 17.480 7.651 11.226 1.00 5.53 104 CYS A CA 1
ATOM 696 C C . CYS A 1 90 ? 18.720 7.470 12.077 1.00 5.54 104 CYS A C 1
ATOM 697 O O . CYS A 1 90 ? 19.658 6.728 11.708 1.00 5.58 104 CYS A O 1
ATOM 700 N N . GLU A 1 91 ? 18.724 8.118 13.236 1.00 6.16 105 GLU A N 1
ATOM 701 C CA . GLU A 1 91 ? 19.937 8.184 14.053 1.00 6.36 105 GLU A CA 1
ATOM 702 C C . GLU A 1 91 ? 19.548 8.151 15.535 1.00 5.84 105 GLU A C 1
ATOM 703 O O . GLU A 1 91 ? 18.448 8.582 15.925 1.00 6.69 105 GLU A O 1
ATOM 709 N N . ALA A 1 92 ? 20.468 7.654 16.354 1.00 5.63 106 ALA A N 1
ATOM 710 C CA . ALA A 1 92 ? 20.351 7.790 17.804 1.00 5.60 106 ALA A CA 1
ATOM 711 C C . ALA A 1 92 ? 21.725 7.672 18.416 1.00 5.36 106 ALA A C 1
ATOM 712 O O . ALA A 1 92 ? 22.686 7.223 17.787 1.00 7.74 106 ALA A O 1
ATOM 714 N N . ARG A 1 93 ? 21.820 8.040 19.682 1.00 5.10 107 ARG A N 1
ATOM 715 C CA . ARG A 1 93 ? 23.060 8.020 20.423 1.00 5.22 107 ARG A CA 1
ATOM 716 C C . ARG A 1 93 ? 23.144 6.802 21.317 1.00 4.99 107 ARG A C 1
ATOM 717 O O . ARG A 1 93 ? 22.176 6.460 22.000 1.00 6.55 107 ARG A O 1
ATOM 725 N N . LEU A 1 94 ? 24.322 6.190 21.372 1.00 4.68 108 LEU A N 1
ATOM 726 C CA . LEU A 1 94 ? 24.672 5.212 22.379 1.00 4.88 108 LEU A CA 1
ATOM 727 C C . LEU A 1 94 ? 25.680 5.853 23.332 1.00 4.63 108 LEU A C 1
ATOM 728 O O . LEU A 1 94 ? 26.712 6.370 22.878 1.00 4.93 108 LEU A O 1
ATOM 733 N N . GLU A 1 95 ? 25.374 5.814 24.629 1.00 5.03 109 GLU A N 1
ATOM 734 C CA . GLU A 1 95 ? 26.312 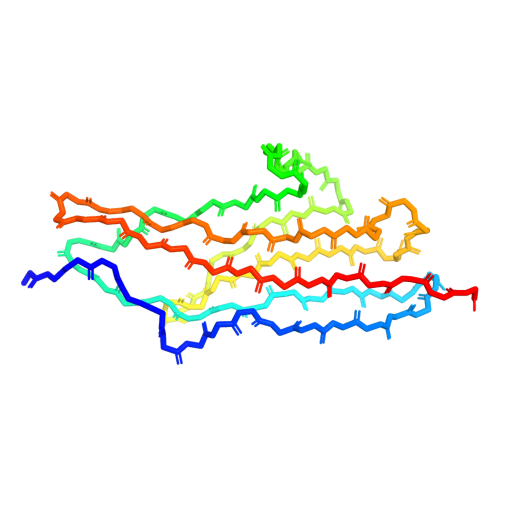6.209 25.661 1.00 5.20 109 GLU A CA 1
ATOM 735 C C . GLU A 1 95 ? 26.688 4.942 26.447 1.00 5.46 109 GLU A C 1
ATOM 736 O O . GLU A 1 95 ? 25.905 3.994 26.540 1.00 5.63 109 GLU A O 1
ATOM 745 N N . VAL A 1 96 ? 27.900 4.952 26.989 1.00 5.91 110 VAL A N 1
ATOM 746 C CA . VAL A 1 96 ? 28.407 3.820 27.762 1.00 5.86 110 VAL A CA 1
ATOM 747 C C . VAL A 1 96 ? 28.968 4.324 29.108 1.00 7.69 110 VAL A C 1
ATOM 748 O O . VAL A 1 96 ? 29.829 5.200 29.151 1.00 11.02 110 VAL A O 1
ATOM 752 N N . ARG A 1 97 ? 28.437 3.750 30.181 1.00 6.55 111 ARG A N 1
ATOM 753 C CA . ARG A 1 97 ? 28.775 4.053 31.561 1.00 7.78 111 ARG A CA 1
ATOM 754 C C . ARG A 1 97 ? 29.779 3.038 32.110 1.00 7.87 111 ARG A C 1
ATOM 755 O O . ARG A 1 97 ? 29.912 1.933 31.585 1.00 9.31 111 ARG A O 1
ATOM 763 N N . GLY A 1 98 ? 30.495 3.413 33.158 1.00 9.99 112 GLY A N 1
ATOM 764 C CA . GLY A 1 98 ? 31.419 2.491 33.783 1.00 11.02 112 GLY A CA 1
ATOM 765 C C . GLY A 1 98 ? 30.686 1.297 34.339 1.00 12.82 112 GLY A C 1
ATOM 766 O O . GLY A 1 98 ? 29.685 1.437 35.023 1.00 16.32 112 GLY A O 1
#

Sequence (96 aa):
KAPPTFKVSLMDQSVREGQDVIMSIRVQGEPKPVVSWLRNRQPVRPDQRRFAEEAEGGLCRLRILAAERGDAGFYTCKAVNEYGARQCEARLEVRG

Organism: Homo sapiens (NCBI:txid9606)

Secondary structure (DSSP, 8-state):
-EEEEEEE----EEEETT--EEEEEEEEEESPPEEEEEETTEE---BTTEEEEE-GGGEEEEEESS--GGG-EEEEEEEEETTEEEEEEEEEEEE-

InterPro domains:
  IPR000719 Protein kinase domain [PF00069] (1601-1854)
  IPR000719 Protein kinase domain [PF00069] (2974-3218)
  IPR000719 Protein kinase domain [PS50011] (1601-1854)
  IPR000719 Protein kinase domain [PS50011] (2966-3218)
  IPR000719 Protein kinase domain [SM00220] (1601-1854)
  IPR000719 Protein kinase domain [SM00220] (2966-3218)
  IPR003598 Immunoglobulin subtype 2 [SM00408] (55-115)
  IPR003598 Immunoglobulin subtype 2 [SM00408] (734-801)
  IPR003598 Immunoglobulin subtype 2 [SM00408] (881-949)
  IPR003598 Immunoglobulin subtype 2 [SM00408] (980-1048)
  IPR003598 Immunoglobulin subtype 2 [SM00408] (1076-1143)
  IPR003598 Immunoglobulin subtype 2 [SM00408] (1200-1267)
  IPR003598 Immunoglobulin subtype 2 [SM00408] (1402-1471)
  IPR003598 Immunoglobulin subtype 2 [SM00408] (1497-1564)
  IPR003598 Immunoglobulin subtype 2 [SM00408] (2596-2664)
  IPR003599 Immunoglobulin domain subtype [SM00409] (49-126)
  IPR003599 Immunoglobulin domain subtype [SM00409] (728-812)
  IPR003599 Immunoglobulin domain subtype [SM00409] (875-960)
  IPR003599 Immunoglobulin domain subtype [SM00409] (974-1059)
  IPR003599 Immunoglobulin domain subtype [SM00409] (1070-1154)

Solvent-accessible surface area: 5765 Å² total; per-residue (Å²): 132,39,66,1,58,39,59,73,55,20,147,102,52,53,14,124,80,52,78,94,3,65,10,34,0,75,6,93,20,105,58,106,6,109,22,52,15,29,60,63,192,110,113,20,172,81,65,96,66,43,72,60,59,106,33,163,54,9,39,0,63,1,76,0,70,51,2,101,141,54,8,33,11,86,1,7,0,75,1,76,15,136,126,29,65,139,100,21,85,12,107,3,78,17,102,47